Protein AF-A0A936ZWK8-F1 (afdb_monomer_lite)

Radius of gyration: 15.92 Å; chains: 1; bounding box: 41×28×41 Å

Structure (mmCIF, N/CA/C/O backbone):
data_AF-A0A936ZWK8-F1
#
_entry.id   AF-A0A936ZWK8-F1
#
loop_
_atom_site.group_PDB
_atom_site.id
_atom_site.type_symbol
_atom_site.label_atom_id
_atom_site.label_alt_id
_atom_site.label_comp_id
_atom_site.label_asym_id
_atom_site.label_entity_id
_atom_site.label_seq_id
_atom_site.pdbx_PDB_ins_code
_atom_site.Cartn_x
_atom_site.Cartn_y
_atom_site.Cartn_z
_atom_site.occupancy
_atom_site.B_iso_or_equiv
_atom_site.auth_seq_id
_atom_site.auth_comp_id
_atom_site.auth_asym_id
_atom_site.auth_atom_id
_atom_site.pdbx_PDB_model_num
ATOM 1 N N . MET A 1 1 ? -18.340 -9.114 -5.159 1.00 64.19 1 MET A N 1
ATOM 2 C CA . MET A 1 1 ? -17.236 -8.382 -5.813 1.00 64.19 1 MET A CA 1
ATOM 3 C C . MET A 1 1 ? -15.866 -8.862 -5.349 1.00 64.19 1 MET A C 1
ATOM 5 O O . MET A 1 1 ? -14.973 -8.901 -6.181 1.00 64.19 1 MET A O 1
ATOM 9 N N . ALA A 1 2 ? -15.733 -9.354 -4.113 1.00 70.56 2 ALA A N 1
ATOM 10 C CA . ALA A 1 2 ? -14.587 -10.105 -3.572 1.00 70.56 2 ALA A CA 1
ATOM 11 C C . ALA A 1 2 ? -13.622 -10.784 -4.579 1.00 70.56 2 ALA A C 1
ATOM 13 O O . ALA A 1 2 ? -12.443 -10.451 -4.597 1.00 70.56 2 ALA A O 1
ATOM 14 N N . ALA A 1 3 ? -14.087 -11.683 -5.460 1.00 83.69 3 ALA A N 1
ATOM 15 C CA . ALA A 1 3 ? -13.201 -12.372 -6.415 1.00 83.69 3 ALA A CA 1
ATOM 16 C C . ALA A 1 3 ? -12.467 -11.420 -7.391 1.00 83.69 3 ALA A C 1
ATOM 18 O O . ALA A 1 3 ? -11.330 -11.680 -7.784 1.00 83.69 3 ALA A O 1
ATOM 19 N N . ALA A 1 4 ? -13.091 -10.296 -7.765 1.00 91.38 4 ALA A N 1
ATOM 20 C CA . ALA A 1 4 ? -12.470 -9.273 -8.605 1.00 91.38 4 ALA A CA 1
ATOM 21 C C . ALA A 1 4 ? -11.402 -8.477 -7.835 1.00 91.38 4 ALA A C 1
ATOM 23 O O . ALA A 1 4 ? -10.318 -8.249 -8.376 1.00 91.38 4 ALA A O 1
ATOM 24 N N . HIS A 1 5 ? -11.670 -8.130 -6.570 1.00 95.06 5 HIS A N 1
ATOM 25 C CA . HIS A 1 5 ? -10.703 -7.475 -5.681 1.00 95.06 5 HIS A CA 1
ATOM 26 C C . HIS A 1 5 ? -9.474 -8.349 -5.447 1.00 95.06 5 HIS A C 1
ATOM 28 O O . HIS A 1 5 ? -8.348 -7.887 -5.611 1.00 95.06 5 HIS A O 1
ATOM 34 N N . GLN A 1 6 ? -9.680 -9.634 -5.163 1.00 94.81 6 GLN A N 1
ATOM 35 C CA . GLN A 1 6 ? -8.597 -10.589 -4.935 1.00 94.81 6 GLN A CA 1
ATOM 36 C C . GLN A 1 6 ? -7.722 -10.753 -6.185 1.00 94.81 6 GLN A C 1
ATOM 38 O O . GLN A 1 6 ? -6.493 -10.720 -6.103 1.00 94.81 6 GLN A O 1
ATOM 43 N N . ALA A 1 7 ? -8.344 -10.852 -7.365 1.00 93.75 7 ALA A N 1
ATOM 44 C CA . ALA A 1 7 ? -7.620 -10.917 -8.631 1.00 93.75 7 ALA A CA 1
ATOM 45 C C . ALA A 1 7 ? -6.838 -9.625 -8.927 1.00 93.75 7 ALA A C 1
ATOM 47 O O . ALA A 1 7 ? -5.727 -9.684 -9.452 1.00 93.75 7 ALA A O 1
ATOM 48 N N . GLN A 1 8 ? -7.394 -8.451 -8.610 1.00 94.50 8 GLN A N 1
ATOM 49 C CA . GLN A 1 8 ? -6.690 -7.175 -8.758 1.00 94.50 8 GLN A CA 1
ATOM 50 C C . GLN A 1 8 ? -5.521 -7.054 -7.777 1.00 94.50 8 GLN A C 1
ATOM 52 O O . GLN A 1 8 ? -4.432 -6.671 -8.200 1.00 94.50 8 GLN A O 1
ATOM 57 N N . ALA A 1 9 ? -5.717 -7.431 -6.512 1.00 95.62 9 ALA A N 1
ATOM 58 C CA . ALA A 1 9 ? -4.670 -7.460 -5.496 1.00 95.62 9 ALA A CA 1
ATOM 59 C C . ALA A 1 9 ? -3.498 -8.353 -5.927 1.00 95.62 9 ALA A C 1
ATOM 61 O O . ALA A 1 9 ? -2.353 -7.910 -5.888 1.00 95.62 9 ALA A O 1
ATOM 62 N N . GLY A 1 10 ? -3.784 -9.554 -6.446 1.00 93.44 10 GLY A N 1
ATOM 63 C CA . GLY A 1 10 ? -2.764 -10.457 -6.988 1.00 93.44 10 GLY A CA 1
ATOM 64 C C . GLY A 1 10 ? -1.979 -9.846 -8.156 1.00 93.44 10 GLY A C 1
ATOM 65 O O . GLY A 1 10 ? -0.750 -9.871 -8.156 1.00 93.44 10 GLY A O 1
ATOM 66 N N . ARG A 1 11 ? -2.663 -9.206 -9.119 1.00 93.31 11 ARG A N 1
ATOM 67 C CA . ARG A 1 11 ? -1.988 -8.516 -10.238 1.00 93.31 11 ARG A CA 1
ATOM 68 C C . ARG A 1 11 ? -1.087 -7.373 -9.764 1.00 93.31 11 ARG A C 1
ATOM 70 O O . ARG A 1 11 ? 0.022 -7.224 -10.273 1.00 93.31 11 ARG A O 1
ATOM 77 N N . LEU A 1 12 ? -1.553 -6.570 -8.807 1.00 93.88 12 LEU A N 1
ATOM 78 C CA . LEU A 1 12 ? -0.757 -5.484 -8.232 1.00 93.88 12 LEU A CA 1
ATOM 79 C C . LEU A 1 12 ? 0.433 -6.017 -7.432 1.00 93.88 12 LEU A C 1
ATOM 81 O O . LEU A 1 12 ? 1.515 -5.446 -7.532 1.00 93.88 12 LEU A O 1
ATOM 85 N N . ALA A 1 13 ? 0.267 -7.120 -6.697 1.00 92.44 13 ALA A N 1
ATOM 86 C CA . ALA A 1 13 ? 1.351 -7.761 -5.957 1.00 92.44 13 ALA A CA 1
ATOM 87 C C . ALA A 1 13 ? 2.461 -8.243 -6.899 1.00 92.44 13 ALA A C 1
ATOM 89 O O . ALA A 1 13 ? 3.637 -7.991 -6.640 1.00 92.44 13 ALA A O 1
ATOM 90 N N . GLU A 1 14 ? 2.104 -8.866 -8.024 1.00 90.19 14 GLU A N 1
ATOM 91 C CA . GLU A 1 14 ? 3.078 -9.266 -9.042 1.00 90.19 14 GLU A CA 1
ATOM 92 C C . GLU A 1 14 ? 3.792 -8.070 -9.677 1.00 90.19 14 GLU A C 1
ATOM 94 O O . GLU A 1 14 ? 5.014 -8.100 -9.842 1.00 90.19 14 GLU A O 1
ATOM 99 N N . LEU A 1 15 ? 3.047 -7.022 -10.041 1.00 89.50 15 LEU A N 1
ATOM 100 C CA . LEU A 1 15 ? 3.619 -5.812 -10.631 1.00 89.50 15 LEU A CA 1
ATOM 101 C C . LEU A 1 15 ? 4.596 -5.146 -9.657 1.00 89.50 15 LEU A C 1
ATOM 103 O O . LEU A 1 15 ? 5.737 -4.862 -10.023 1.00 89.50 15 LEU A O 1
ATOM 107 N N . TRP A 1 16 ? 4.171 -4.966 -8.407 1.00 88.38 16 TRP A N 1
ATOM 108 C CA . TRP A 1 16 ? 4.994 -4.390 -7.353 1.00 88.38 16 TRP A CA 1
ATOM 109 C C . TRP A 1 16 ? 6.240 -5.233 -7.081 1.00 88.38 16 TRP A C 1
ATOM 111 O O . TRP A 1 16 ? 7.341 -4.693 -7.038 1.00 88.38 16 TRP A O 1
ATOM 121 N N . HIS A 1 17 ? 6.106 -6.560 -6.989 1.00 85.69 17 HIS A N 1
ATOM 122 C CA . HIS A 1 17 ? 7.238 -7.465 -6.792 1.00 85.69 17 HIS A CA 1
ATOM 123 C C . HIS A 1 17 ? 8.300 -7.315 -7.892 1.00 85.69 17 HIS A C 1
ATOM 125 O O . HIS A 1 17 ? 9.492 -7.241 -7.590 1.00 85.69 17 HIS A O 1
ATOM 131 N N . ARG A 1 18 ? 7.882 -7.215 -9.163 1.00 83.31 18 ARG A N 1
ATOM 132 C CA . ARG A 1 18 ? 8.798 -7.026 -10.301 1.00 83.31 18 ARG A CA 1
ATOM 133 C C . ARG A 1 18 ? 9.482 -5.658 -10.268 1.00 83.31 18 ARG A C 1
ATOM 135 O O . ARG A 1 18 ? 10.696 -5.603 -10.439 1.00 83.31 18 ARG A O 1
ATOM 142 N N . LEU A 1 19 ? 8.734 -4.580 -10.025 1.00 78.94 19 LEU A N 1
ATOM 143 C CA . LEU A 1 19 ? 9.274 -3.213 -9.952 1.00 78.94 19 LEU A CA 1
ATOM 144 C C . LEU A 1 19 ? 10.268 -3.062 -8.797 1.00 78.94 19 LEU A C 1
ATOM 146 O O . LEU A 1 19 ? 11.381 -2.577 -8.985 1.00 78.94 19 LEU A O 1
ATOM 150 N N . ALA A 1 20 ? 9.893 -3.563 -7.623 1.00 75.25 20 ALA A N 1
ATOM 151 C CA . ALA A 1 20 ? 10.729 -3.587 -6.434 1.00 75.25 20 ALA A CA 1
ATOM 152 C C . ALA A 1 20 ? 12.021 -4.396 -6.643 1.00 75.25 20 ALA A C 1
ATOM 154 O O . ALA A 1 20 ? 13.103 -3.956 -6.260 1.00 75.25 20 ALA A O 1
ATOM 155 N N . GLY A 1 21 ? 11.924 -5.563 -7.292 1.00 67.94 21 GLY A N 1
ATOM 156 C CA . GLY A 1 21 ? 13.083 -6.387 -7.641 1.00 67.94 21 GLY A CA 1
ATOM 157 C C . GLY A 1 21 ? 14.015 -5.718 -8.657 1.00 67.94 21 GLY A C 1
ATOM 158 O O . GLY A 1 21 ? 15.233 -5.815 -8.523 1.00 67.94 21 GLY A O 1
ATOM 159 N N . GLN A 1 22 ? 13.467 -4.994 -9.638 1.00 64.50 22 GLN A N 1
ATOM 160 C CA . GLN A 1 22 ? 14.252 -4.243 -10.626 1.00 64.50 22 GLN A CA 1
ATOM 161 C C . GLN A 1 22 ? 14.974 -3.042 -10.007 1.00 64.50 22 GLN A C 1
ATOM 163 O O . GLN A 1 22 ? 16.123 -2.794 -10.360 1.00 64.50 22 GLN A O 1
ATOM 168 N N . HIS A 1 23 ? 14.355 -2.338 -9.054 1.00 59.91 23 HIS A N 1
ATOM 169 C CA . HIS A 1 23 ? 14.979 -1.196 -8.377 1.00 59.91 23 HIS A CA 1
ATOM 170 C C . HIS A 1 23 ? 16.213 -1.611 -7.556 1.00 59.91 23 HIS A C 1
ATOM 172 O O . HIS A 1 23 ? 17.247 -0.945 -7.602 1.00 59.91 23 HIS A O 1
ATOM 178 N N . VAL A 1 24 ? 16.135 -2.767 -6.881 1.00 51.16 24 VAL A N 1
ATOM 179 C CA . VAL A 1 24 ? 17.253 -3.363 -6.128 1.00 51.16 24 VAL A CA 1
ATOM 180 C C . VAL A 1 24 ? 18.330 -3.932 -7.064 1.00 51.16 24 VAL A C 1
ATOM 182 O O . VAL A 1 24 ? 19.518 -3.746 -6.811 1.00 51.16 24 VAL A O 1
ATOM 185 N N . ALA A 1 25 ? 17.945 -4.593 -8.162 1.00 45.28 25 ALA A N 1
ATOM 186 C CA . ALA A 1 25 ? 18.886 -5.242 -9.081 1.00 45.28 25 ALA A CA 1
ATOM 187 C C . ALA A 1 25 ? 19.626 -4.272 -10.023 1.00 45.28 25 ALA A C 1
ATOM 189 O O . ALA A 1 25 ? 20.765 -4.541 -10.396 1.00 45.28 25 ALA A O 1
ATOM 190 N N . LEU A 1 26 ? 19.010 -3.147 -10.404 1.00 46.94 26 LEU A N 1
ATOM 191 C CA . LEU A 1 26 ? 19.634 -2.128 -11.261 1.00 46.94 26 LEU A CA 1
ATOM 192 C C . LEU A 1 26 ? 20.462 -1.103 -10.474 1.00 46.94 26 LEU A C 1
ATOM 194 O O . LEU A 1 26 ? 20.998 -0.176 -11.078 1.00 46.94 26 LEU A O 1
ATOM 198 N N . GLY A 1 27 ? 20.577 -1.254 -9.148 1.00 45.53 27 GLY A N 1
ATOM 199 C CA . GLY A 1 27 ? 21.367 -0.352 -8.312 1.00 45.53 27 GLY A CA 1
ATOM 200 C C . GLY A 1 27 ? 20.946 1.106 -8.477 1.00 45.53 27 GLY A C 1
ATOM 201 O O . GLY A 1 27 ? 21.793 1.998 -8.419 1.00 45.53 27 GLY A O 1
ATOM 202 N N . CYS A 1 28 ? 19.656 1.359 -8.730 1.00 48.22 28 CYS A N 1
ATOM 203 C CA . CYS A 1 28 ? 19.150 2.716 -8.828 1.00 48.22 28 CYS A CA 1
ATOM 204 C C . CYS A 1 28 ? 19.083 3.270 -7.406 1.00 48.22 28 CYS A C 1
ATOM 206 O O . CYS A 1 28 ? 18.045 3.271 -6.752 1.00 48.22 28 CYS A O 1
ATOM 208 N N . SER A 1 29 ? 20.230 3.713 -6.893 1.00 46.91 29 SER A N 1
ATOM 209 C CA . SER A 1 29 ? 20.224 4.678 -5.818 1.00 46.91 29 SER A CA 1
ATOM 210 C C . SER A 1 29 ? 19.558 5.909 -6.415 1.00 46.91 29 SER A C 1
ATOM 212 O O . SER A 1 29 ? 20.167 6.615 -7.221 1.00 46.91 29 SER A O 1
ATOM 214 N N . CYS A 1 30 ? 18.312 6.182 -6.058 1.00 49.25 30 CYS A N 1
ATOM 215 C CA . CYS A 1 30 ? 17.801 7.538 -6.142 1.00 49.25 30 CYS A CA 1
ATOM 216 C C . CYS A 1 30 ? 18.582 8.351 -5.098 1.00 49.25 30 CYS A C 1
ATOM 218 O O . CYS A 1 30 ? 18.061 8.685 -4.041 1.00 49.25 30 CYS A O 1
ATOM 220 N N . THR A 1 31 ? 19.871 8.608 -5.349 1.00 44.56 31 THR A N 1
ATOM 221 C CA . THR A 1 31 ? 20.733 9.481 -4.550 1.00 44.56 31 THR A CA 1
ATOM 222 C C . THR A 1 31 ? 20.314 10.919 -4.827 1.00 44.56 31 THR A C 1
ATOM 224 O O . THR A 1 31 ? 21.057 11.726 -5.375 1.00 44.56 31 THR A O 1
ATOM 227 N N . MET A 1 32 ? 19.090 11.274 -4.445 1.00 44.38 32 MET A N 1
ATOM 228 C CA . MET A 1 32 ? 18.739 12.671 -4.255 1.00 44.38 32 MET A CA 1
ATOM 229 C C . MET A 1 32 ? 19.299 13.044 -2.878 1.00 44.38 32 MET A C 1
ATOM 231 O O . MET A 1 32 ? 18.747 12.676 -1.847 1.00 44.38 32 MET A O 1
ATOM 235 N N . SER A 1 33 ? 20.462 13.705 -2.869 1.00 47.19 33 SER A N 1
ATOM 236 C CA . SER A 1 33 ? 21.119 14.277 -1.675 1.00 47.19 33 SER A CA 1
ATOM 237 C C . SER A 1 33 ? 21.964 13.342 -0.784 1.00 47.19 33 SER A C 1
ATOM 239 O O . SER A 1 33 ? 22.268 13.709 0.347 1.00 47.19 33 SER A O 1
ATOM 241 N N . GLY A 1 34 ? 22.410 12.174 -1.269 1.00 43.66 34 GLY A N 1
ATOM 242 C CA . GLY A 1 34 ? 23.349 11.304 -0.527 1.00 43.66 34 GLY A CA 1
ATOM 243 C C . GLY A 1 34 ? 22.709 10.352 0.495 1.00 43.66 34 GLY A C 1
ATOM 244 O O . GLY A 1 34 ? 23.423 9.711 1.263 1.00 43.66 34 GLY A O 1
ATOM 245 N N . ILE A 1 35 ? 21.379 10.229 0.484 1.00 46.62 35 ILE A N 1
ATOM 246 C CA . ILE A 1 35 ? 20.617 9.244 1.261 1.00 46.62 35 ILE A CA 1
ATOM 247 C C . ILE A 1 35 ? 20.294 8.062 0.337 1.00 46.62 35 ILE A C 1
ATOM 249 O O . ILE A 1 35 ? 19.751 8.255 -0.749 1.00 46.62 35 ILE A O 1
ATOM 253 N N . SER A 1 36 ? 20.647 6.841 0.745 1.00 53.81 36 SER A N 1
ATOM 254 C CA . SER A 1 36 ? 20.196 5.620 0.068 1.00 53.81 36 SER A CA 1
ATOM 255 C C . SER A 1 36 ? 18.837 5.233 0.639 1.00 53.81 36 SER A C 1
ATOM 257 O O . SER A 1 36 ? 18.766 4.834 1.796 1.00 53.81 36 SER A O 1
ATOM 259 N N . VAL A 1 37 ? 17.774 5.359 -0.153 1.00 60.94 37 VAL A N 1
ATOM 260 C CA . VAL A 1 37 ? 16.428 4.901 0.225 1.00 60.94 37 VAL A CA 1
ATOM 261 C C . VAL A 1 37 ? 16.318 3.413 -0.099 1.00 60.94 37 VAL A C 1
ATOM 263 O O . VAL A 1 37 ? 16.645 3.000 -1.215 1.00 60.94 37 VAL A O 1
ATOM 266 N N . THR A 1 38 ? 15.906 2.596 0.869 1.00 72.94 38 THR A N 1
ATOM 267 C CA . THR A 1 38 ? 15.662 1.169 0.635 1.00 72.94 38 THR A CA 1
ATOM 268 C C . THR A 1 38 ? 14.254 0.941 0.086 1.00 72.94 38 THR A C 1
ATOM 270 O O . THR A 1 38 ? 13.368 1.786 0.201 1.00 72.94 38 THR A O 1
ATOM 273 N N . LEU A 1 39 ? 14.015 -0.234 -0.499 1.00 78.25 39 LEU A N 1
ATOM 274 C CA . LEU A 1 39 ? 12.661 -0.644 -0.877 1.00 78.25 39 LEU A CA 1
ATOM 275 C C . LEU A 1 39 ? 11.699 -0.624 0.324 1.00 78.25 39 LEU A C 1
ATOM 277 O O . LEU A 1 39 ? 10.533 -0.279 0.166 1.00 78.25 39 LEU A O 1
ATOM 281 N N . GLU A 1 40 ? 12.188 -1.005 1.503 1.00 81.88 40 GLU A N 1
ATOM 282 C CA . GLU A 1 40 ? 11.392 -1.079 2.730 1.00 81.88 40 GLU A CA 1
ATOM 283 C C . GLU A 1 40 ? 10.941 0.312 3.185 1.00 81.88 40 GLU A C 1
ATOM 285 O O . GLU A 1 40 ? 9.790 0.482 3.587 1.00 81.88 40 GLU A O 1
ATOM 290 N N . ASP A 1 41 ? 11.813 1.316 3.049 1.00 81.25 41 ASP A N 1
ATOM 291 C CA . ASP A 1 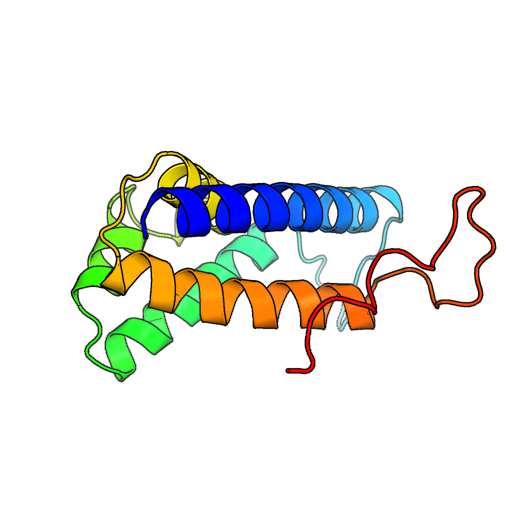41 ? 11.474 2.717 3.321 1.00 81.25 41 ASP A CA 1
ATOM 292 C C . ASP A 1 41 ? 10.375 3.203 2.371 1.00 81.25 41 ASP A C 1
ATOM 294 O O . ASP A 1 41 ? 9.400 3.809 2.800 1.00 81.25 41 ASP A O 1
ATOM 298 N N . PHE A 1 42 ? 10.467 2.855 1.086 1.00 82.56 42 PHE A N 1
ATOM 299 C CA . PHE A 1 42 ? 9.458 3.249 0.107 1.00 82.56 42 PHE A CA 1
ATOM 300 C C . PHE A 1 42 ? 8.108 2.542 0.312 1.00 82.56 42 PHE A C 1
ATOM 302 O O . PHE A 1 42 ? 7.049 3.159 0.179 1.00 82.56 42 PHE A O 1
ATOM 309 N N . GLU A 1 43 ? 8.113 1.246 0.649 1.00 88.94 43 GLU A N 1
ATOM 310 C CA . GLU A 1 43 ? 6.876 0.542 1.012 1.00 88.94 43 GLU A CA 1
ATOM 311 C C . GLU A 1 43 ? 6.227 1.172 2.249 1.00 88.94 43 GLU A C 1
ATOM 313 O O . GLU A 1 43 ? 5.000 1.299 2.304 1.00 88.94 43 GLU A O 1
ATOM 318 N N . ARG A 1 44 ? 7.038 1.607 3.216 1.00 89.06 44 ARG A N 1
ATOM 319 C CA . ARG A 1 44 ? 6.550 2.322 4.392 1.00 89.06 44 ARG A CA 1
ATOM 320 C C . ARG A 1 44 ? 5.956 3.676 4.027 1.00 89.06 44 ARG A C 1
ATOM 322 O O . ARG A 1 44 ? 4.833 3.936 4.438 1.00 89.06 44 ARG A O 1
ATOM 329 N N . ASP A 1 45 ? 6.624 4.469 3.193 1.00 88.69 45 ASP A N 1
ATOM 330 C CA . ASP A 1 45 ? 6.125 5.777 2.751 1.00 88.69 45 ASP A CA 1
ATOM 331 C C . ASP A 1 45 ? 4.751 5.672 2.069 1.00 88.69 45 ASP A C 1
ATOM 333 O O . ASP A 1 45 ? 3.853 6.477 2.329 1.00 88.69 45 ASP A O 1
ATOM 337 N N . ILE A 1 46 ? 4.545 4.653 1.225 1.00 91.31 46 ILE A N 1
ATOM 338 C CA . ILE A 1 46 ? 3.233 4.397 0.613 1.00 91.31 46 ILE A CA 1
ATOM 339 C C . ILE A 1 46 ? 2.197 4.055 1.684 1.00 91.31 46 ILE A C 1
ATOM 341 O O . ILE A 1 46 ? 1.085 4.587 1.653 1.00 91.31 46 ILE A O 1
ATOM 345 N N . ALA A 1 47 ? 2.523 3.146 2.603 1.00 94.44 47 ALA A N 1
ATOM 346 C CA . ALA A 1 47 ? 1.588 2.719 3.635 1.00 94.44 47 ALA A CA 1
ATOM 347 C C . ALA A 1 47 ? 1.225 3.872 4.587 1.00 94.44 47 ALA A C 1
ATOM 349 O O . ALA A 1 47 ? 0.045 4.060 4.886 1.00 94.44 47 ALA A O 1
ATOM 350 N N . ASP A 1 48 ? 2.205 4.682 4.987 1.00 94.56 48 ASP A N 1
ATOM 351 C CA . ASP A 1 48 ? 2.017 5.870 5.821 1.00 94.56 48 ASP A CA 1
ATOM 352 C C . ASP A 1 48 ? 1.162 6.918 5.100 1.00 94.56 48 ASP A C 1
ATOM 354 O O . ASP A 1 48 ? 0.243 7.488 5.695 1.00 94.56 48 ASP A O 1
ATOM 358 N N . PHE A 1 49 ? 1.386 7.129 3.798 1.00 94.62 49 PHE A N 1
ATOM 359 C CA . PHE A 1 49 ? 0.536 7.995 2.981 1.00 94.62 49 PHE A CA 1
ATOM 360 C C . PHE A 1 49 ? -0.923 7.513 2.963 1.00 94.62 49 PHE A C 1
ATOM 362 O O . PHE A 1 49 ? -1.836 8.311 3.190 1.00 94.62 49 PHE A O 1
ATOM 369 N N . LEU A 1 50 ? -1.157 6.216 2.724 1.00 96.75 50 LEU A N 1
ATOM 370 C CA . LEU A 1 50 ? -2.505 5.635 2.711 1.00 96.75 50 LEU A CA 1
ATOM 371 C C . LEU A 1 50 ? -3.179 5.757 4.081 1.00 96.75 50 LEU A C 1
ATOM 373 O O . LEU A 1 50 ? -4.361 6.103 4.152 1.00 96.75 50 LEU A O 1
ATOM 377 N N . LEU A 1 51 ? -2.434 5.527 5.164 1.00 96.62 51 LEU A N 1
ATOM 378 C CA . LEU A 1 51 ? -2.933 5.676 6.526 1.00 96.62 51 LEU A CA 1
ATOM 379 C C . LEU A 1 51 ? -3.333 7.129 6.805 1.00 96.62 51 LEU A C 1
ATOM 381 O O . LEU A 1 51 ? -4.487 7.384 7.157 1.00 96.62 51 LEU A O 1
ATOM 385 N N . ALA A 1 52 ? -2.439 8.087 6.566 1.00 97.06 52 ALA A N 1
ATOM 386 C CA . ALA A 1 52 ? -2.711 9.507 6.771 1.00 97.06 52 ALA A CA 1
ATOM 387 C C . ALA A 1 52 ? -3.896 10.000 5.923 1.00 97.06 52 ALA A C 1
ATOM 389 O O . ALA A 1 52 ? -4.755 10.744 6.407 1.00 97.06 52 ALA A O 1
ATOM 390 N N . GLU A 1 53 ? -3.991 9.571 4.661 1.00 97.56 53 GLU A N 1
ATOM 391 C CA . GLU A 1 53 ? -5.113 9.931 3.796 1.00 97.56 53 GLU A CA 1
ATOM 392 C C . GLU A 1 53 ? -6.429 9.329 4.302 1.00 97.56 53 GLU A C 1
ATOM 394 O O . GLU A 1 53 ? -7.445 10.030 4.342 1.00 97.56 53 GLU A O 1
ATOM 399 N N . SER A 1 54 ? -6.420 8.061 4.721 1.00 97.50 54 SER A N 1
ATOM 400 C CA . SER A 1 54 ? -7.607 7.400 5.265 1.00 97.50 54 SER A CA 1
ATOM 401 C C . SER A 1 54 ? -8.125 8.122 6.513 1.00 97.50 54 SER A C 1
ATOM 403 O O . SER A 1 54 ? -9.312 8.442 6.587 1.00 97.50 54 SER A O 1
ATOM 405 N N . GLN A 1 55 ? -7.236 8.500 7.434 1.00 97.00 55 GLN A N 1
ATOM 406 C CA . GLN A 1 55 ? -7.574 9.248 8.644 1.00 97.00 55 GLN A CA 1
ATOM 407 C C . GLN A 1 55 ? -8.138 10.632 8.304 1.00 97.00 55 GLN A C 1
ATOM 409 O O . GLN A 1 55 ? -9.194 11.016 8.809 1.00 97.00 55 GLN A O 1
ATOM 414 N N . ARG A 1 56 ? -7.491 11.356 7.381 1.00 97.69 56 ARG A N 1
ATOM 415 C CA . ARG A 1 56 ? -7.934 12.681 6.918 1.00 97.69 56 ARG A CA 1
ATOM 416 C C . ARG A 1 56 ? -9.322 12.648 6.277 1.00 97.69 56 ARG A C 1
ATOM 418 O O . ARG A 1 56 ? -10.076 13.608 6.410 1.00 97.69 56 ARG A O 1
ATOM 425 N N . LEU A 1 57 ? -9.653 11.573 5.564 1.00 97.31 57 LEU A N 1
ATOM 426 C CA . LEU A 1 57 ? -10.943 11.391 4.893 1.00 97.31 57 LEU A CA 1
ATOM 427 C C . LEU A 1 57 ? -11.993 10.680 5.766 1.00 97.31 57 LEU A C 1
ATOM 429 O O . LEU A 1 57 ? -13.084 10.393 5.278 1.00 97.31 57 LEU A O 1
ATOM 433 N N . GLY A 1 58 ? -11.685 10.384 7.033 1.00 97.06 58 GLY A N 1
ATOM 434 C CA . GLY A 1 58 ? -12.603 9.703 7.951 1.00 97.06 58 GLY A CA 1
ATOM 435 C C . GLY A 1 58 ? -12.838 8.221 7.632 1.00 97.06 58 GLY A C 1
ATOM 436 O O . GLY A 1 58 ? -13.806 7.636 8.112 1.00 97.06 58 GLY A O 1
ATOM 437 N N . GLN A 1 59 ? -11.961 7.596 6.847 1.00 97.56 59 GLN A N 1
ATOM 438 C CA . GLN A 1 59 ? -12.030 6.196 6.421 1.00 97.56 59 GLN A CA 1
ATOM 439 C C . GLN A 1 59 ? -11.491 5.261 7.512 1.00 97.56 59 GLN A C 1
ATOM 441 O O . GLN A 1 59 ? -10.480 4.582 7.346 1.00 97.56 59 GLN A O 1
ATOM 446 N N . GLN A 1 60 ? -12.179 5.234 8.656 1.00 96.56 60 GLN A N 1
ATOM 447 C CA . GLN A 1 60 ? -11.719 4.541 9.867 1.00 96.56 60 GLN A CA 1
ATOM 448 C C . GLN A 1 60 ? -11.516 3.033 9.666 1.00 96.56 60 GLN A C 1
ATOM 450 O O . GLN A 1 60 ? -10.590 2.460 10.230 1.00 96.56 60 GLN A O 1
ATOM 455 N N . ARG A 1 61 ? -12.344 2.387 8.832 1.00 97.69 61 ARG A N 1
ATOM 456 C CA . ARG A 1 61 ? -12.197 0.955 8.515 1.00 97.69 61 ARG A CA 1
ATOM 457 C C . ARG A 1 61 ? -10.905 0.658 7.761 1.00 97.69 61 ARG A C 1
ATOM 459 O O . ARG A 1 61 ? -10.254 -0.342 8.039 1.00 97.69 61 ARG A O 1
ATOM 466 N N . VAL A 1 62 ? -10.517 1.546 6.848 1.00 97.88 62 VAL A N 1
ATOM 467 C CA . VAL A 1 62 ? -9.262 1.430 6.100 1.00 97.88 62 VAL A CA 1
ATOM 468 C C . VAL A 1 62 ? -8.071 1.636 7.031 1.00 97.88 62 VAL A C 1
ATOM 470 O O . VAL A 1 62 ? -7.153 0.821 7.013 1.00 97.88 62 VAL A O 1
ATOM 473 N N . ALA A 1 63 ? -8.101 2.680 7.868 1.00 97.12 63 ALA A N 1
ATOM 474 C CA . ALA A 1 63 ? -7.046 2.938 8.848 1.00 97.12 63 ALA A CA 1
ATOM 475 C C . ALA A 1 63 ? -6.846 1.726 9.773 1.00 97.12 63 ALA A C 1
ATOM 477 O O . ALA A 1 63 ? -5.744 1.192 9.873 1.00 97.12 63 ALA A O 1
ATOM 478 N N . ALA A 1 64 ? -7.943 1.215 10.344 1.00 96.69 64 ALA A N 1
ATOM 479 C CA . ALA A 1 64 ? -7.923 0.033 11.197 1.00 96.69 64 ALA A CA 1
ATOM 480 C C . ALA A 1 64 ? -7.397 -1.214 10.468 1.00 96.69 64 ALA A C 1
ATOM 482 O O . ALA A 1 64 ? -6.664 -2.005 11.055 1.00 96.69 64 ALA A O 1
ATOM 483 N N . PHE A 1 65 ? -7.740 -1.395 9.188 1.00 97.44 65 PHE A N 1
ATOM 484 C CA . PHE A 1 65 ? -7.221 -2.503 8.388 1.00 97.44 65 PHE A CA 1
ATOM 485 C C . PHE A 1 65 ? -5.703 -2.407 8.180 1.00 97.44 65 PHE A C 1
ATOM 487 O O . PHE A 1 65 ? -5.013 -3.419 8.312 1.00 97.44 65 PHE A O 1
ATOM 494 N N . LEU A 1 66 ? -5.175 -1.216 7.880 1.00 96.12 66 LEU A N 1
ATOM 495 C CA . LEU A 1 66 ? -3.738 -0.984 7.682 1.00 96.12 66 LEU A CA 1
ATOM 496 C C . LEU A 1 66 ? -2.932 -1.191 8.974 1.00 96.12 66 LEU A C 1
ATOM 498 O O . LEU A 1 66 ? -1.839 -1.753 8.936 1.00 96.12 66 LEU A O 1
ATOM 502 N N . GLU A 1 67 ? -3.485 -0.789 10.118 1.00 95.25 67 GLU A N 1
ATOM 503 C CA . GLU A 1 67 ? -2.828 -0.886 11.429 1.00 95.25 67 GLU A CA 1
ATOM 504 C C . GLU A 1 67 ? -3.023 -2.243 12.122 1.00 95.25 67 GLU A C 1
ATOM 506 O O . GLU A 1 67 ? -2.341 -2.532 13.105 1.00 95.25 67 GLU A O 1
ATOM 511 N N . SER A 1 68 ? -3.921 -3.107 11.634 1.00 95.62 68 SER A N 1
ATOM 512 C CA . SER A 1 68 ? -4.234 -4.375 12.307 1.00 95.62 68 SER A CA 1
ATOM 513 C C . SER A 1 68 ? -3.039 -5.323 12.513 1.00 95.62 68 SER A C 1
ATOM 515 O O . SER A 1 68 ? -3.045 -6.033 13.519 1.00 95.62 68 SER A O 1
ATOM 517 N N . PRO A 1 69 ? -2.016 -5.385 11.630 1.00 91.81 69 PRO A N 1
ATOM 518 C CA . PRO A 1 69 ? -0.811 -6.182 11.882 1.00 91.81 69 PRO A CA 1
ATOM 519 C C . PRO A 1 69 ? 0.127 -5.561 12.932 1.00 91.81 69 PRO A C 1
ATOM 521 O O . PRO A 1 69 ? 1.070 -6.215 13.373 1.00 91.81 69 PRO A O 1
ATOM 524 N N . GLY A 1 70 ? -0.107 -4.304 13.317 1.00 92.31 70 GLY A N 1
ATOM 525 C CA . GLY A 1 70 ? 0.738 -3.495 14.189 1.00 92.31 70 GLY A CA 1
ATOM 526 C C . GLY A 1 70 ? 1.137 -2.160 13.543 1.00 92.31 70 GLY A C 1
ATOM 527 O O . GLY A 1 70 ? 0.733 -1.860 12.419 1.00 92.31 70 GLY A O 1
ATOM 528 N N . PRO A 1 71 ? 1.959 -1.341 14.221 1.00 90.44 71 PRO A N 1
ATOM 529 C CA . PRO A 1 71 ? 2.408 -0.054 13.689 1.00 90.44 71 PRO A CA 1
ATOM 530 C C . PRO A 1 71 ? 3.172 -0.203 12.365 1.00 90.44 71 PRO A C 1
ATOM 532 O O . PRO A 1 71 ? 4.042 -1.069 12.254 1.00 90.44 71 PRO A O 1
ATOM 535 N N . LEU A 1 72 ? 2.907 0.670 11.385 1.00 88.19 72 LEU A N 1
ATOM 536 C CA . LEU A 1 72 ? 3.572 0.643 10.069 1.00 88.19 72 LEU A CA 1
ATOM 537 C C . LEU A 1 72 ? 5.101 0.785 10.160 1.00 88.19 72 LEU A C 1
ATOM 539 O O . LEU A 1 72 ? 5.830 0.197 9.363 1.00 88.19 72 LEU A O 1
ATOM 543 N N . SER A 1 73 ? 5.606 1.474 11.188 1.00 84.44 73 SER A N 1
ATOM 544 C CA . SER A 1 73 ? 7.044 1.601 11.462 1.00 84.44 73 SER A CA 1
ATOM 545 C C . SER A 1 73 ? 7.757 0.262 11.697 1.00 84.44 73 SER A C 1
ATOM 547 O O . SER A 1 73 ? 8.964 0.170 11.481 1.00 84.44 73 SER A O 1
ATOM 549 N N . GLY A 1 74 ? 7.026 -0.777 12.111 1.00 84.81 74 GLY A N 1
ATOM 550 C CA . GLY A 1 74 ? 7.532 -2.140 12.284 1.00 84.81 74 GLY A CA 1
ATOM 551 C C . GLY A 1 74 ? 7.298 -3.059 11.081 1.00 84.81 74 GLY A C 1
ATOM 552 O O . GLY A 1 74 ? 7.629 -4.240 11.160 1.00 84.81 74 GLY A O 1
ATOM 553 N N . GLN A 1 75 ? 6.720 -2.557 9.984 1.00 85.69 75 GLN A N 1
ATOM 554 C CA . GLN A 1 75 ? 6.322 -3.351 8.820 1.00 85.69 75 GLN A CA 1
ATOM 555 C C . GLN A 1 75 ? 7.224 -3.040 7.607 1.00 85.69 75 GLN A C 1
ATOM 557 O O . GLN A 1 75 ? 6.916 -2.140 6.828 1.00 85.69 75 GLN A O 1
ATOM 562 N N . PRO A 1 76 ? 8.335 -3.774 7.391 1.00 79.31 76 PRO A N 1
ATOM 563 C CA . PRO A 1 76 ? 9.263 -3.508 6.280 1.00 79.31 76 PRO A CA 1
ATOM 564 C C . PRO A 1 76 ? 8.672 -3.804 4.891 1.00 79.31 76 PRO A C 1
ATOM 566 O O . PRO A 1 76 ? 9.196 -3.346 3.885 1.00 79.31 76 PRO A O 1
ATOM 569 N N . GLN A 1 77 ? 7.584 -4.576 4.822 1.00 88.44 77 GLN A N 1
ATOM 570 C CA . GLN A 1 77 ? 6.920 -4.966 3.573 1.00 88.44 77 GLN A CA 1
ATOM 571 C C . GLN A 1 77 ? 5.430 -4.600 3.602 1.00 88.44 77 GLN A C 1
ATOM 573 O O . GLN A 1 77 ? 4.565 -5.415 3.273 1.00 88.44 77 GLN A O 1
ATOM 578 N N . ALA A 1 78 ? 5.117 -3.396 4.091 1.00 91.81 78 ALA A N 1
ATOM 579 C CA . ALA A 1 78 ? 3.750 -2.969 4.386 1.00 91.81 78 ALA A CA 1
ATOM 580 C C . ALA A 1 78 ? 2.816 -3.032 3.160 1.00 91.81 78 ALA A C 1
ATOM 582 O O . ALA A 1 78 ? 1.671 -3.481 3.272 1.00 91.81 78 ALA A O 1
ATOM 583 N N . VAL A 1 79 ? 3.301 -2.658 1.970 1.00 93.38 79 VAL A N 1
ATOM 584 C CA . VAL A 1 79 ? 2.503 -2.704 0.731 1.00 93.38 79 VAL A CA 1
ATOM 585 C C . VAL A 1 79 ? 2.246 -4.146 0.313 1.00 93.38 79 VAL A C 1
ATOM 587 O O . VAL A 1 79 ? 1.106 -4.506 0.011 1.00 93.38 79 VAL A O 1
ATOM 590 N N . ARG A 1 80 ? 3.275 -5.002 0.339 1.00 93.31 80 ARG A N 1
ATOM 591 C CA . ARG A 1 80 ? 3.117 -6.429 0.005 1.00 93.31 80 ARG A CA 1
ATOM 592 C C . ARG A 1 80 ? 2.180 -7.135 0.972 1.00 93.31 80 ARG A C 1
ATOM 594 O O . ARG A 1 80 ? 1.317 -7.886 0.527 1.00 93.31 80 ARG A O 1
ATOM 601 N N . ALA A 1 81 ? 2.322 -6.875 2.269 1.00 94.31 81 ALA A N 1
ATOM 602 C CA . ALA A 1 81 ? 1.451 -7.433 3.294 1.00 94.31 81 ALA A CA 1
ATOM 603 C C . ALA A 1 81 ? -0.004 -6.992 3.079 1.00 94.31 81 ALA A C 1
ATOM 605 O O . ALA A 1 81 ? -0.908 -7.823 3.087 1.00 94.31 81 ALA A O 1
ATOM 606 N N . THR A 1 82 ? -0.230 -5.707 2.795 1.00 96.44 82 THR A N 1
ATOM 607 C CA . THR A 1 82 ? -1.565 -5.175 2.483 1.00 96.44 82 THR A CA 1
ATOM 608 C C . THR A 1 82 ? -2.171 -5.871 1.262 1.00 96.44 82 THR A C 1
ATOM 610 O O . THR A 1 82 ? -3.298 -6.359 1.330 1.00 96.44 82 THR A O 1
ATOM 613 N N . LEU A 1 83 ? -1.424 -5.987 0.159 1.00 97.00 83 LEU A N 1
ATOM 614 C CA . LEU A 1 83 ? -1.891 -6.663 -1.057 1.00 97.00 83 LEU A CA 1
ATOM 615 C C . LEU A 1 83 ? -2.164 -8.156 -0.831 1.00 97.00 83 LEU A C 1
ATOM 617 O O . LEU A 1 83 ? -3.170 -8.662 -1.321 1.00 97.00 83 LEU A O 1
ATOM 621 N N . ALA A 1 84 ? -1.325 -8.851 -0.059 1.00 96.38 84 ALA A N 1
ATOM 622 C CA . ALA A 1 84 ? -1.527 -10.260 0.276 1.00 96.38 84 ALA A CA 1
ATOM 623 C C . ALA A 1 84 ? -2.826 -10.478 1.065 1.00 96.38 84 ALA A C 1
ATOM 625 O O . ALA A 1 84 ? -3.594 -11.387 0.757 1.00 96.38 84 ALA A O 1
ATOM 626 N N . ARG A 1 85 ? -3.119 -9.606 2.033 1.00 97.38 85 ARG A N 1
ATOM 627 C CA . ARG A 1 85 ? -4.348 -9.670 2.837 1.00 97.38 85 ARG A CA 1
ATOM 628 C C . ARG A 1 85 ? -5.597 -9.336 2.021 1.00 97.38 85 ARG A C 1
ATOM 630 O O . ARG A 1 85 ? -6.620 -10.006 2.145 1.00 97.38 85 ARG A O 1
ATOM 637 N N . LEU A 1 86 ? -5.504 -8.354 1.121 1.00 97.50 86 LEU A N 1
ATOM 638 C CA . LEU A 1 86 ? -6.562 -8.057 0.147 1.00 97.50 86 LEU A CA 1
ATOM 639 C C . LEU A 1 86 ? -6.816 -9.252 -0.787 1.00 97.50 86 LEU A C 1
ATOM 641 O O . LEU A 1 86 ? -7.963 -9.604 -1.054 1.00 97.50 86 LEU A O 1
ATOM 645 N N . GLN A 1 87 ? -5.754 -9.924 -1.238 1.00 97.00 87 GLN A N 1
ATOM 646 C CA . GLN A 1 87 ? -5.846 -11.136 -2.052 1.00 97.00 87 GLN A CA 1
ATOM 647 C C . GLN A 1 87 ? -6.444 -12.322 -1.285 1.00 97.00 87 GLN A C 1
ATOM 649 O O . GLN A 1 87 ? -7.181 -13.113 -1.870 1.00 97.00 87 GLN A O 1
ATOM 654 N N . ALA A 1 88 ? -6.171 -12.435 0.014 1.00 96.38 88 ALA A N 1
ATOM 655 C CA . ALA A 1 88 ? -6.774 -13.436 0.892 1.00 96.38 88 ALA A CA 1
ATOM 656 C C . ALA A 1 88 ? -8.248 -13.135 1.232 1.00 96.38 88 ALA A C 1
ATOM 658 O O . ALA A 1 88 ? -8.925 -13.978 1.816 1.00 96.38 88 ALA A O 1
ATOM 659 N N . GLY A 1 89 ? -8.766 -11.963 0.844 1.00 95.62 89 GLY A N 1
ATOM 660 C CA . GLY A 1 89 ? -10.137 -11.551 1.140 1.00 95.62 89 GLY A CA 1
ATOM 661 C C . GLY A 1 89 ? -10.350 -11.144 2.598 1.00 95.62 89 GLY A C 1
ATOM 662 O O . GLY A 1 89 ? -11.461 -11.260 3.101 1.00 95.62 89 GLY A O 1
ATOM 663 N N . GLU A 1 90 ? -9.300 -10.685 3.282 1.00 96.75 90 GLU A N 1
ATOM 664 C CA . GLU A 1 90 ? -9.373 -10.253 4.686 1.00 96.75 90 GLU A CA 1
ATOM 665 C C . GLU A 1 90 ? -10.007 -8.865 4.871 1.00 96.75 90 GLU A C 1
ATOM 667 O O . GLU A 1 90 ? -10.255 -8.446 6.001 1.00 96.75 90 GLU A O 1
ATOM 672 N N . ALA A 1 91 ? -10.244 -8.137 3.780 1.00 96.44 91 ALA A N 1
ATOM 673 C CA . ALA A 1 91 ? -10.920 -6.847 3.780 1.00 96.44 91 ALA A CA 1
ATOM 674 C C . ALA A 1 91 ? -12.350 -6.983 3.250 1.00 96.44 91 ALA A C 1
ATOM 676 O O . ALA A 1 91 ? -12.621 -7.793 2.360 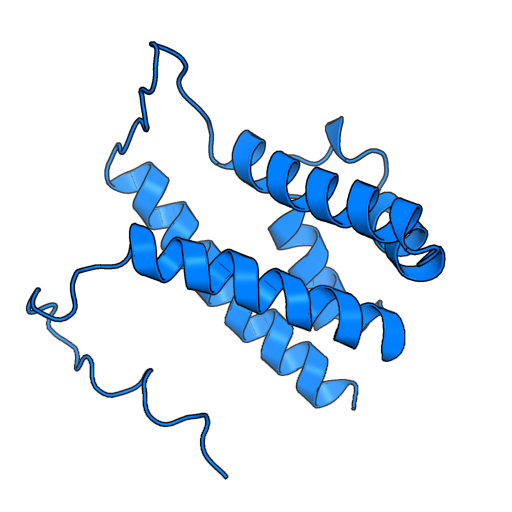1.00 96.44 91 ALA A O 1
ATOM 677 N N . ASP A 1 92 ? -13.250 -6.137 3.749 1.00 95.38 92 ASP A N 1
ATOM 678 C CA . ASP A 1 92 ? -14.564 -5.965 3.133 1.00 95.38 92 ASP A CA 1
ATOM 679 C C . ASP A 1 92 ? -14.464 -5.258 1.764 1.00 95.38 92 ASP A C 1
ATOM 681 O O . ASP A 1 92 ? -13.397 -4.780 1.356 1.00 95.38 92 ASP A O 1
ATOM 685 N N . ASP A 1 93 ? -15.575 -5.232 1.021 1.00 94.88 93 ASP A N 1
ATOM 686 C CA . ASP A 1 93 ? -15.607 -4.667 -0.332 1.00 94.88 93 ASP A CA 1
ATOM 687 C C . ASP A 1 93 ? -15.282 -3.154 -0.334 1.00 94.88 93 ASP A C 1
ATOM 689 O O . ASP A 1 93 ? -14.584 -2.698 -1.234 1.00 94.88 93 ASP A O 1
ATOM 693 N N . GLU A 1 94 ? -15.687 -2.392 0.690 1.00 95.75 94 GLU A N 1
ATOM 694 C CA . GLU A 1 94 ? -15.451 -0.939 0.784 1.00 95.75 94 GLU A CA 1
ATOM 695 C C . GLU A 1 94 ? -13.967 -0.620 1.026 1.00 95.75 94 GLU A C 1
ATOM 697 O O . GLU A 1 94 ? -13.374 0.220 0.342 1.00 95.75 94 GLU A O 1
ATOM 702 N N . VAL A 1 95 ? -13.342 -1.330 1.968 1.00 97.69 95 VAL A N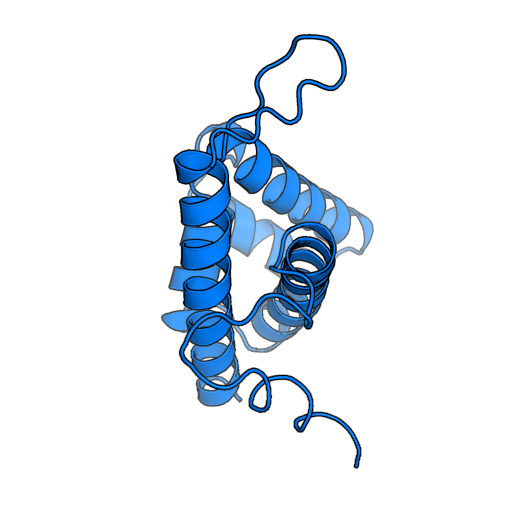 1
ATOM 703 C CA . VAL A 1 95 ? -11.907 -1.227 2.254 1.00 97.69 95 VAL A CA 1
ATOM 704 C C . VAL A 1 95 ? -11.093 -1.674 1.041 1.00 97.69 95 VAL A C 1
ATOM 706 O O . VAL A 1 95 ? -10.114 -1.015 0.678 1.00 97.69 95 VAL A O 1
ATOM 709 N N . SER A 1 96 ? -11.517 -2.757 0.383 1.00 97.81 96 SER A N 1
ATOM 710 C CA . SER A 1 96 ? -10.870 -3.270 -0.825 1.00 97.81 96 SER A CA 1
ATOM 711 C C . SER A 1 96 ? -10.918 -2.261 -1.967 1.00 97.81 96 SER A C 1
ATOM 713 O O . SER A 1 96 ? -9.870 -1.940 -2.526 1.00 97.81 96 SER A O 1
ATOM 715 N N . ASP A 1 97 ? -12.093 -1.714 -2.282 1.00 97.56 97 ASP A N 1
ATOM 716 C CA . ASP A 1 97 ? -12.267 -0.713 -3.338 1.00 97.56 97 ASP A CA 1
ATOM 717 C C . ASP A 1 97 ? -11.394 0.521 -3.087 1.00 97.56 97 ASP A C 1
ATOM 719 O O . ASP A 1 97 ? -10.695 1.010 -3.987 1.00 97.56 97 ASP A O 1
ATOM 723 N N . TRP A 1 98 ? -11.388 1.012 -1.846 1.00 98.06 98 TRP A N 1
ATOM 724 C CA . TRP A 1 98 ? -10.632 2.201 -1.473 1.00 98.06 98 TRP A CA 1
ATOM 725 C C . TRP A 1 98 ? -9.123 1.997 -1.629 1.00 98.06 98 TRP A C 1
ATOM 727 O O . TRP A 1 98 ? -8.446 2.841 -2.233 1.00 98.06 98 TRP A O 1
ATOM 737 N N . LEU A 1 99 ? -8.601 0.882 -1.102 1.00 98.12 99 LEU A N 1
ATOM 738 C CA . LEU A 1 99 ? -7.173 0.563 -1.129 1.00 98.12 99 LEU A CA 1
ATOM 739 C C . LEU A 1 99 ? -6.706 0.225 -2.539 1.00 98.12 99 LEU A C 1
ATOM 741 O O . LEU A 1 99 ? -5.705 0.778 -2.993 1.00 98.12 99 LEU A O 1
ATOM 745 N N . LEU A 1 100 ? -7.435 -0.628 -3.260 1.00 97.56 100 LEU A N 1
ATOM 746 C CA . LEU A 1 100 ? -7.053 -1.055 -4.605 1.00 97.56 100 LEU A CA 1
ATOM 747 C C . LEU A 1 100 ? -7.061 0.111 -5.591 1.00 97.56 100 LEU A C 1
ATOM 749 O O . LEU A 1 100 ? -6.132 0.227 -6.385 1.00 97.56 100 LEU A O 1
ATOM 753 N N . THR A 1 101 ? -8.031 1.026 -5.503 1.00 96.62 101 THR A N 1
ATOM 754 C CA . THR A 1 101 ? -8.061 2.228 -6.355 1.00 96.62 101 THR A CA 1
ATOM 755 C C . THR A 1 101 ? -6.792 3.068 -6.199 1.00 96.62 101 THR A C 1
ATOM 757 O O . THR A 1 101 ? -6.239 3.566 -7.183 1.00 96.62 101 THR A O 1
ATOM 760 N N . ARG A 1 102 ? -6.312 3.241 -4.965 1.00 96.81 102 ARG A N 1
ATOM 761 C CA . ARG A 1 102 ? -5.136 4.070 -4.668 1.00 96.81 102 ARG A CA 1
ATOM 762 C C . ARG A 1 102 ? -3.833 3.351 -4.959 1.00 96.81 102 ARG A C 1
ATOM 764 O O . ARG A 1 102 ? -2.976 3.921 -5.624 1.00 96.81 102 ARG A O 1
ATOM 771 N N . LEU A 1 103 ? -3.715 2.095 -4.540 1.00 94.88 103 LEU A N 1
ATOM 772 C CA . LEU A 1 103 ? -2.548 1.264 -4.823 1.00 94.88 103 LEU A CA 1
ATOM 773 C C . LEU A 1 103 ? -2.337 1.089 -6.328 1.00 94.88 103 LEU A C 1
ATOM 775 O O . LEU A 1 103 ? -1.201 1.193 -6.778 1.00 94.88 103 LEU A O 1
ATOM 779 N N . THR A 1 104 ? -3.405 0.919 -7.118 1.00 94.31 104 THR A N 1
ATOM 780 C CA . THR A 1 104 ? -3.310 0.918 -8.585 1.00 94.31 104 THR A CA 1
ATOM 781 C C . THR A 1 104 ? -2.661 2.204 -9.089 1.00 94.31 104 THR A C 1
ATOM 783 O O . THR A 1 104 ? -1.644 2.133 -9.772 1.00 94.31 104 THR A O 1
ATOM 786 N N . ARG A 1 105 ? -3.176 3.378 -8.701 1.00 91.81 105 ARG A N 1
ATOM 787 C CA . ARG A 1 105 ? -2.623 4.669 -9.147 1.00 91.81 105 ARG A CA 1
ATOM 788 C C . ARG A 1 105 ? -1.162 4.851 -8.742 1.00 91.81 105 ARG A C 1
ATOM 790 O O . ARG A 1 105 ? -0.355 5.267 -9.567 1.00 91.81 105 ARG A O 1
ATOM 797 N N . THR A 1 106 ? -0.820 4.534 -7.496 1.00 89.44 106 THR A N 1
ATOM 798 C CA . THR A 1 106 ? 0.545 4.680 -6.975 1.00 89.44 106 THR A CA 1
ATOM 799 C C . THR A 1 106 ? 1.523 3.759 -7.704 1.00 89.44 106 THR A C 1
ATOM 801 O O . THR A 1 106 ? 2.550 4.222 -8.198 1.00 89.44 106 THR A O 1
ATOM 804 N N . ILE A 1 107 ? 1.196 2.469 -7.824 1.00 87.88 107 ILE A N 1
ATOM 805 C CA . ILE A 1 107 ? 2.075 1.470 -8.448 1.00 87.88 107 ILE A CA 1
ATOM 806 C C . ILE A 1 107 ? 2.210 1.728 -9.954 1.00 87.88 107 ILE A C 1
ATOM 808 O O . ILE A 1 107 ? 3.315 1.647 -10.486 1.00 87.88 107 ILE A O 1
ATOM 812 N N . GLU A 1 108 ? 1.127 2.079 -10.653 1.00 86.12 108 GLU A N 1
ATOM 813 C CA . GLU A 1 108 ? 1.180 2.410 -12.084 1.00 86.12 108 GLU A CA 1
ATOM 814 C C . GLU A 1 108 ? 1.960 3.699 -12.351 1.00 86.12 108 GLU A C 1
ATOM 816 O O . GLU A 1 108 ? 2.755 3.746 -13.290 1.00 86.12 108 GLU A O 1
ATOM 821 N N . SER A 1 109 ? 1.797 4.729 -11.514 1.00 82.69 109 SER A N 1
ATOM 822 C CA . SER A 1 109 ? 2.597 5.955 -11.614 1.00 82.69 109 SER A CA 1
ATOM 823 C C . SER A 1 109 ? 4.083 5.660 -11.430 1.00 82.69 109 SER A C 1
ATOM 825 O O . SER A 1 109 ? 4.916 6.196 -12.156 1.00 82.69 109 SER A O 1
ATOM 827 N N . TYR A 1 110 ? 4.424 4.784 -10.486 1.00 78.12 110 TYR A N 1
ATOM 828 C CA . TYR A 1 110 ? 5.802 4.354 -10.281 1.00 78.12 110 TYR A CA 1
ATOM 829 C C . TYR A 1 110 ? 6.333 3.568 -11.488 1.00 78.12 110 TYR A C 1
ATOM 831 O O . TYR A 1 110 ? 7.425 3.840 -11.986 1.00 78.12 110 TYR A O 1
ATOM 839 N N . ALA A 1 111 ? 5.532 2.640 -12.018 1.00 79.50 111 ALA A N 1
ATOM 840 C CA . ALA A 1 111 ? 5.858 1.879 -13.219 1.00 79.50 111 ALA A CA 1
ATOM 841 C C . ALA A 1 111 ? 6.055 2.776 -14.451 1.00 79.50 111 ALA A C 1
ATOM 843 O O . ALA A 1 111 ? 6.892 2.473 -15.289 1.00 79.50 111 ALA A O 1
ATOM 844 N N . ALA A 1 112 ? 5.321 3.881 -14.580 1.00 75.19 112 ALA A N 1
ATOM 845 C CA . ALA A 1 112 ? 5.503 4.823 -15.684 1.00 75.19 112 ALA A CA 1
ATOM 846 C C . ALA A 1 112 ? 6.830 5.597 -15.593 1.00 75.19 112 ALA 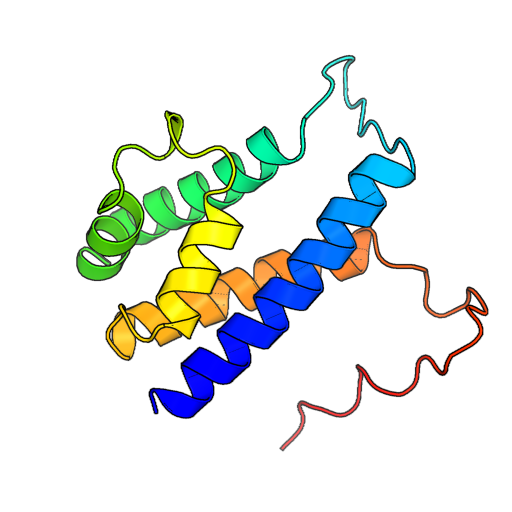A C 1
ATOM 848 O O . ALA A 1 112 ? 7.407 5.937 -16.623 1.00 75.19 112 ALA A O 1
ATOM 849 N N . LEU A 1 113 ? 7.316 5.865 -14.377 1.00 70.88 113 LEU A N 1
ATOM 850 C CA . LEU A 1 113 ? 8.566 6.594 -14.133 1.00 70.88 113 LEU A CA 1
ATOM 851 C C . LEU A 1 113 ? 9.810 5.696 -14.191 1.00 70.88 113 LEU A C 1
ATOM 853 O O . LEU A 1 113 ? 10.887 6.172 -14.542 1.00 70.88 113 LEU A O 1
ATOM 857 N N . HIS A 1 114 ? 9.668 4.413 -13.846 1.00 66.00 114 HIS A N 1
ATOM 858 C CA . HIS A 1 114 ? 10.789 3.472 -13.705 1.00 66.00 114 HIS A CA 1
ATOM 859 C C . HIS A 1 114 ? 10.696 2.230 -14.594 1.00 66.00 114 HIS A C 1
ATOM 861 O O . HIS A 1 114 ? 11.627 1.426 -14.633 1.00 66.00 114 HIS A O 1
ATOM 867 N N . GLY A 1 115 ? 9.583 2.039 -15.293 1.00 58.22 115 GLY A N 1
ATOM 868 C CA . GLY A 1 115 ? 9.432 0.966 -16.261 1.00 58.22 115 GLY A CA 1
ATOM 869 C C . GLY A 1 115 ? 10.340 1.191 -17.469 1.00 58.22 115 GLY A C 1
ATOM 870 O O . GLY A 1 115 ? 10.711 2.330 -17.768 1.00 58.22 115 GLY A O 1
ATOM 871 N N . PRO A 1 116 ? 10.707 0.120 -18.193 1.00 52.12 116 PRO A N 1
ATOM 872 C CA . PRO A 1 116 ? 11.418 0.280 -19.449 1.00 52.12 116 PRO A CA 1
ATOM 873 C C . PRO A 1 116 ? 10.593 1.194 -20.359 1.00 52.12 116 PRO A C 1
ATOM 875 O O . PRO A 1 116 ? 9.389 0.978 -20.531 1.00 52.12 116 PRO A O 1
ATOM 878 N N . ALA A 1 117 ? 11.237 2.214 -20.935 1.00 44.06 117 ALA A N 1
ATOM 879 C CA . ALA A 1 117 ? 10.627 3.004 -21.995 1.00 44.06 117 ALA A CA 1
ATOM 880 C C . ALA A 1 117 ? 10.030 2.038 -23.039 1.00 44.06 117 ALA A C 1
ATOM 882 O O . ALA A 1 117 ? 10.663 1.019 -23.341 1.00 44.06 117 ALA A O 1
ATOM 883 N N . PRO A 1 118 ? 8.841 2.317 -23.602 1.00 47.53 118 PRO A N 1
ATOM 884 C CA . PRO A 1 118 ? 8.175 1.424 -24.554 1.00 47.53 118 PRO A CA 1
ATOM 885 C C . PRO A 1 118 ? 9.012 1.093 -25.808 1.00 47.53 118 PRO A C 1
ATOM 887 O O . PRO A 1 118 ? 8.630 0.203 -26.565 1.00 47.53 118 PRO A O 1
ATOM 890 N N . GLU A 1 119 ? 10.155 1.760 -26.001 1.00 36.78 119 GLU A N 1
ATOM 891 C CA . GLU A 1 119 ? 11.122 1.533 -27.078 1.00 36.78 119 GLU A CA 1
ATOM 892 C C . GLU A 1 119 ? 12.251 0.532 -26.755 1.00 36.78 119 GLU A C 1
ATOM 894 O O . GLU A 1 119 ? 13.011 0.197 -27.661 1.00 36.78 119 GLU A O 1
ATOM 899 N N . ALA A 1 120 ? 12.427 0.051 -25.519 1.00 35.38 120 ALA A N 1
ATOM 900 C CA . ALA A 1 120 ? 13.465 -0.947 -25.244 1.00 35.38 120 ALA A CA 1
ATOM 901 C C . ALA A 1 120 ? 12.977 -2.324 -25.734 1.00 35.38 120 ALA A C 1
ATOM 903 O O . ALA A 1 120 ? 12.003 -2.843 -25.178 1.00 35.38 120 ALA A O 1
ATOM 904 N N . PRO A 1 121 ? 13.611 -2.947 -26.750 1.00 34.88 121 PRO A N 1
ATOM 905 C CA . PRO A 1 121 ? 13.196 -4.249 -27.241 1.00 34.88 121 PRO A CA 1
AT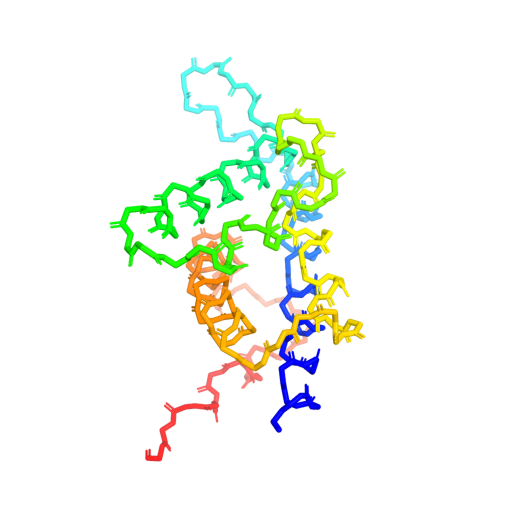OM 906 C C . PRO A 1 121 ? 13.650 -5.314 -26.240 1.00 34.88 121 PRO A C 1
ATOM 908 O O . PRO A 1 121 ? 14.643 -6.011 -26.428 1.00 34.88 121 PRO A O 1
ATOM 911 N N . LEU A 1 122 ? 12.908 -5.439 -25.144 1.00 45.00 122 LEU A N 1
ATOM 912 C CA . LEU A 1 122 ? 12.881 -6.657 -24.361 1.00 45.00 122 LEU A CA 1
ATOM 913 C C . LEU A 1 122 ? 12.102 -7.670 -25.195 1.00 45.00 122 LEU A C 1
ATOM 915 O O . LEU A 1 122 ? 10.921 -7.487 -25.486 1.00 45.00 122 LEU A O 1
ATOM 919 N N . LEU A 1 123 ? 12.812 -8.705 -25.633 1.00 42.03 123 LEU A N 1
ATOM 920 C CA . LEU A 1 123 ? 12.270 -9.943 -26.182 1.00 42.03 123 LEU A CA 1
ATOM 921 C C . LEU A 1 123 ? 11.004 -10.351 -25.400 1.00 42.03 123 LEU A C 1
ATOM 923 O O . LEU A 1 123 ? 11.104 -10.900 -24.308 1.00 42.03 123 LEU A O 1
ATOM 927 N N . GLY A 1 124 ? 9.822 -10.031 -25.941 1.00 42.38 124 GLY A N 1
ATOM 928 C CA . GLY A 1 124 ? 8.534 -10.316 -25.296 1.00 42.38 124 GLY A CA 1
ATOM 929 C C . GLY A 1 124 ? 7.508 -9.175 -25.314 1.00 42.38 124 GLY A C 1
ATOM 930 O O . GLY A 1 124 ? 7.056 -8.744 -24.263 1.00 42.38 124 GLY A O 1
ATOM 931 N N . GLY A 1 125 ? 7.121 -8.716 -26.511 1.00 34.28 125 GLY A N 1
ATOM 932 C CA . GLY A 1 125 ? 5.818 -8.103 -26.836 1.00 34.28 125 GLY A CA 1
ATOM 933 C C . GLY A 1 125 ? 5.193 -7.100 -25.851 1.00 34.28 125 GLY A C 1
ATOM 934 O O . GLY A 1 125 ? 4.303 -7.441 -25.075 1.00 34.28 125 GLY A O 1
ATOM 935 N N . SER A 1 126 ? 5.523 -5.819 -26.008 1.00 42.25 126 SER A N 1
ATOM 936 C CA . SER A 1 126 ? 4.965 -4.653 -25.300 1.00 42.25 126 SER A CA 1
ATOM 937 C C . SER A 1 126 ? 3.518 -4.262 -25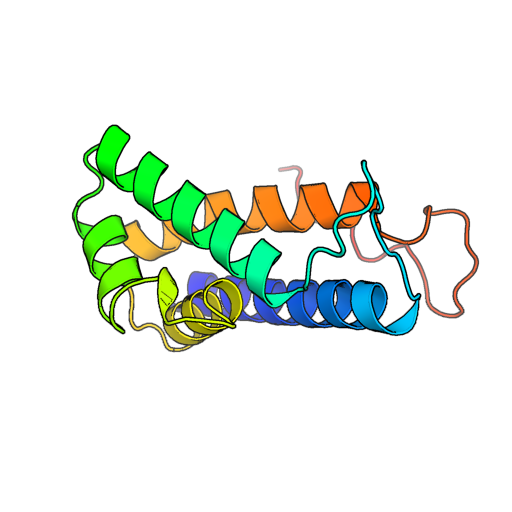.684 1.00 42.25 126 SER A C 1
ATOM 939 O O . SER A 1 126 ? 3.090 -3.130 -25.458 1.00 42.25 126 SER A O 1
ATOM 941 N N . SER A 1 127 ? 2.708 -5.179 -26.224 1.00 41.06 127 SER A N 1
ATOM 942 C CA . SER A 1 127 ? 1.322 -4.886 -26.641 1.00 41.06 127 SER A CA 1
ATOM 943 C C . SER A 1 127 ? 0.244 -5.244 -25.607 1.00 41.06 127 SER A C 1
ATOM 945 O O . SER A 1 127 ? -0.918 -4.885 -25.801 1.00 41.06 127 SER A O 1
ATOM 947 N N . ALA A 1 128 ? 0.593 -5.897 -24.493 1.00 44.53 128 ALA A N 1
ATOM 948 C CA . ALA A 1 128 ? -0.404 -6.437 -23.560 1.00 44.53 128 ALA A CA 1
ATOM 949 C C . ALA A 1 128 ? -1.017 -5.410 -22.583 1.00 44.53 128 ALA A C 1
ATOM 951 O O . ALA A 1 128 ? -2.134 -5.609 -22.116 1.00 44.53 128 ALA A O 1
ATOM 952 N N . TRP A 1 129 ? -0.340 -4.296 -22.287 1.00 42.59 129 TRP A N 1
ATOM 953 C CA . TRP A 1 129 ? -0.729 -3.447 -21.147 1.00 42.59 129 TRP A CA 1
ATOM 954 C C . TRP A 1 129 ? -1.693 -2.302 -21.484 1.00 42.59 129 TRP A C 1
ATOM 956 O O . TRP A 1 129 ? -2.360 -1.782 -20.596 1.00 42.59 129 TRP A O 1
ATOM 966 N N . ARG A 1 130 ? -1.826 -1.911 -22.761 1.00 42.12 130 ARG A N 1
ATOM 967 C CA . ARG A 1 130 ? -2.599 -0.710 -23.147 1.00 42.12 130 ARG A CA 1
ATOM 968 C C . ARG A 1 130 ? -4.051 -0.945 -23.571 1.00 42.12 130 ARG A C 1
ATOM 970 O O . ARG A 1 130 ? -4.735 0.023 -23.888 1.00 42.12 130 ARG A O 1
ATOM 977 N N . LYS A 1 131 ? -4.554 -2.184 -23.598 1.00 38.00 131 LYS A N 1
ATOM 978 C CA . LYS A 1 131 ? -5.863 -2.485 -24.220 1.00 38.00 131 LYS A CA 1
ATOM 979 C C . LYS A 1 131 ? -7.037 -2.668 -23.246 1.00 38.00 131 LYS A C 1
ATOM 981 O O . LYS A 1 131 ? -8.046 -3.250 -23.625 1.00 38.00 131 LYS A O 1
ATOM 986 N N . GLY A 1 132 ? -6.918 -2.180 -22.012 1.00 38.97 132 GLY A N 1
ATOM 987 C CA . GLY A 1 132 ? -7.833 -2.553 -20.930 1.00 38.97 132 GLY A CA 1
ATOM 988 C C . GLY A 1 132 ? -8.829 -1.518 -20.408 1.00 38.97 132 GLY A C 1
ATOM 989 O O . GLY A 1 132 ? -9.560 -1.895 -19.512 1.00 38.97 132 GLY A O 1
ATOM 990 N N . TYR A 1 133 ? -8.883 -0.262 -20.874 1.00 39.78 133 TYR A N 1
ATOM 991 C CA . TYR A 1 133 ? -9.824 0.725 -20.302 1.00 39.78 133 TYR A CA 1
ATOM 992 C C . TYR A 1 133 ? -10.275 1.791 -21.311 1.00 39.78 133 TYR A C 1
ATOM 994 O O . TYR A 1 133 ? -9.800 2.924 -21.301 1.00 39.78 133 TYR A O 1
ATOM 1002 N N . ARG A 1 134 ? -11.215 1.419 -22.186 1.00 38.56 134 ARG A N 1
ATOM 1003 C CA . ARG A 1 134 ? -12.248 2.316 -22.731 1.00 38.56 134 ARG A CA 1
ATOM 1004 C C . ARG A 1 134 ? -13.485 1.484 -23.066 1.00 38.56 134 ARG A C 1
ATOM 1006 O O . ARG A 1 134 ? -13.475 0.738 -24.042 1.00 38.56 134 ARG A O 1
ATOM 1013 N N . SER A 1 135 ? -14.524 1.650 -22.264 1.00 40.00 135 SER A N 1
ATOM 1014 C CA . SER A 1 135 ? -15.925 1.465 -22.641 1.00 40.00 135 SER A CA 1
ATOM 1015 C C . SER A 1 135 ? -16.678 2.664 -22.104 1.00 40.00 135 SER A C 1
ATOM 1017 O O . SER A 1 135 ? -16.468 2.938 -20.900 1.00 40.00 135 SER A O 1
#

Sequence (135 aa):
MAAAHQAQAGRLAELWHRLAGQHVALGCSCTMSGISVTLEDFERDIADFLLAESQRLGQQRVAAFLESPGPLSGQPQAVRATLARLQAGEADDEVSDWLLTRLTRTIESYAALHGPAPEAPLLGGSSAWRKGYRS

Organism: NCBI:txid2801330

pLDDT: mean 78.25, std 21.67, range [34.28, 98.12]

Secondary structure (DSSP, 8-state):
-HHHHHHHHHHHHHHHHHHHHHHHHTT----STT----HHHHHHHHHHHHHHHHHHTT-HHHHHHHHTTS-GGG-TTHHHHHHHHHHTT-S-HHHHHHHHHHHHHHHHHHHHHHSPPTTS--SS-TTSSSSS---

Foldseek 3Di:
DLVVLLVLLVVLLVLLVVLLVCCVVVVPQPPPPPDRQHSLNVQLVLLVVQLVVCVVVVVVLLNCLLCVVHDSVPPSNSSNVSSVCSNVVVHDPVSSVSVSVSSVVVSVVSCVVRPPDCPDPDPDDPPPPPPPDDD